Protein AF-A0AAC9VLJ5-F1 (afdb_monomer_lite)

Organism: NCBI:txid138072

Foldseek 3Di:
DPPDPVVLVVLLVVQLVVCVVVVDDLVPRDVVSHDSVVSVVVVVVCVVVCVVVVVVVVVVVVVVVPD

Structure (mmCIF, N/CA/C/O backbone):
data_AF-A0AAC9VLJ5-F1
#
_entry.id   AF-A0AAC9VLJ5-F1
#
loop_
_atom_site.group_PDB
_atom_site.id
_atom_site.type_symbol
_atom_site.label_atom_id
_atom_site.label_alt_id
_atom_site.label_comp_id
_atom_site.label_asym_id
_atom_site.label_entity_id
_atom_site.label_seq_id
_atom_site.pdbx_PDB_ins_code
_atom_site.Cartn_x
_atom_site.Cartn_y
_atom_site.Cartn_z
_atom_site.occupancy
_atom_site.B_iso_or_equiv
_atom_site.auth_seq_id
_atom_site.auth_comp_id
_atom_site.auth_asym_id
_atom_site.auth_atom_id
_atom_site.pdbx_PDB_model_num
ATOM 1 N N . MET A 1 1 ? 27.304 4.770 -5.209 1.00 39.97 1 MET A N 1
ATOM 2 C CA . MET A 1 1 ? 26.143 5.687 -5.134 1.00 39.97 1 MET A CA 1
ATOM 3 C C . MET A 1 1 ? 25.005 5.001 -4.397 1.00 39.97 1 MET A C 1
ATOM 5 O O . MET A 1 1 ? 24.355 4.118 -4.948 1.00 39.97 1 MET A O 1
ATOM 9 N N . GLY A 1 2 ? 24.824 5.331 -3.117 1.00 48.66 2 GLY A N 1
ATOM 10 C CA . GLY A 1 2 ? 23.736 4.786 -2.309 1.00 48.66 2 GLY A CA 1
ATOM 11 C C . GLY A 1 2 ? 22.406 5.322 -2.820 1.00 48.66 2 GLY A C 1
ATOM 12 O O . GLY A 1 2 ? 22.101 6.488 -2.613 1.00 48.66 2 GLY A O 1
ATOM 13 N N . ARG A 1 3 ? 21.635 4.481 -3.519 1.00 58.59 3 ARG A N 1
ATOM 14 C CA . ARG A 1 3 ? 20.260 4.799 -3.919 1.00 58.59 3 ARG A CA 1
ATOM 15 C C . ARG A 1 3 ? 19.464 5.014 -2.635 1.00 58.59 3 ARG A C 1
ATOM 17 O O . ARG A 1 3 ? 19.211 4.042 -1.915 1.00 58.59 3 ARG A O 1
ATOM 24 N N . ASP A 1 4 ? 19.102 6.249 -2.328 1.00 62.34 4 ASP A N 1
ATOM 25 C CA . ASP A 1 4 ? 18.444 6.602 -1.077 1.00 62.34 4 ASP A CA 1
ATOM 26 C C . ASP A 1 4 ? 17.147 5.799 -0.865 1.00 62.34 4 ASP A C 1
ATOM 28 O O . ASP A 1 4 ? 16.403 5.446 -1.785 1.00 62.34 4 ASP A O 1
ATOM 32 N N . SER A 1 5 ? 16.908 5.406 0.380 1.00 63.09 5 SER A N 1
ATOM 33 C CA . SER A 1 5 ? 15.709 4.661 0.762 1.00 63.09 5 SER A CA 1
ATOM 34 C C . SER A 1 5 ? 14.482 5.573 0.743 1.00 63.09 5 SER A C 1
ATOM 36 O O . SER A 1 5 ? 13.390 5.118 0.423 1.00 63.09 5 SER A O 1
ATOM 38 N N . LYS A 1 6 ? 14.654 6.860 1.075 1.00 64.69 6 LYS A N 1
ATOM 39 C CA . LYS A 1 6 ? 13.561 7.830 1.233 1.00 64.69 6 LYS A CA 1
ATOM 40 C C . LYS A 1 6 ? 12.872 8.174 -0.091 1.00 64.69 6 LYS A C 1
ATOM 42 O O . LYS A 1 6 ? 11.645 8.137 -0.131 1.00 64.69 6 LYS A O 1
ATOM 47 N N . GLY A 1 7 ? 13.615 8.419 -1.168 1.00 67.62 7 GLY A N 1
ATOM 48 C CA . GLY A 1 7 ? 13.066 8.733 -2.489 1.00 67.62 7 GLY A CA 1
ATOM 49 C C . GLY A 1 7 ? 12.252 7.574 -3.051 1.00 67.62 7 GLY A C 1
ATOM 50 O O . GLY A 1 7 ? 11.115 7.764 -3.472 1.00 67.62 7 GLY A O 1
ATOM 51 N N . ARG A 1 8 ? 12.739 6.333 -2.912 1.00 70.81 8 ARG A N 1
ATOM 52 C CA . ARG A 1 8 ? 11.946 5.141 -3.273 1.00 70.81 8 ARG A CA 1
ATOM 53 C C . ARG A 1 8 ? 10.670 5.006 -2.446 1.00 70.81 8 ARG A C 1
ATOM 55 O O . ARG A 1 8 ? 9.652 4.556 -2.964 1.00 70.81 8 ARG A O 1
ATOM 62 N N . LEU A 1 9 ? 10.703 5.335 -1.154 1.00 73.81 9 LEU A N 1
ATOM 63 C CA . LEU A 1 9 ? 9.514 5.243 -0.304 1.00 73.81 9 LEU A CA 1
ATOM 64 C C . LEU A 1 9 ? 8.453 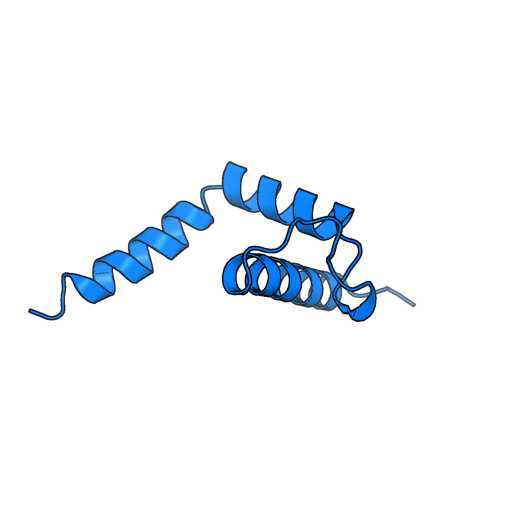6.279 -0.691 1.00 73.81 9 LEU A C 1
ATOM 66 O O . LEU A 1 9 ? 7.274 5.940 -0.607 1.00 73.81 9 LEU A O 1
ATOM 70 N N . PHE A 1 10 ? 8.872 7.476 -1.112 1.00 76.12 10 PHE A N 1
ATOM 71 C CA . PHE A 1 10 ? 7.999 8.547 -1.595 1.00 76.12 10 PHE A CA 1
ATOM 72 C C . PHE A 1 10 ? 7.359 8.192 -2.943 1.00 76.12 10 PHE A C 1
ATOM 74 O O . PHE A 1 10 ? 6.139 8.213 -3.075 1.00 76.12 10 PHE A O 1
ATOM 81 N N . ILE A 1 11 ? 8.178 7.745 -3.895 1.00 79.50 11 ILE A N 1
ATOM 82 C CA . ILE A 1 11 ? 7.764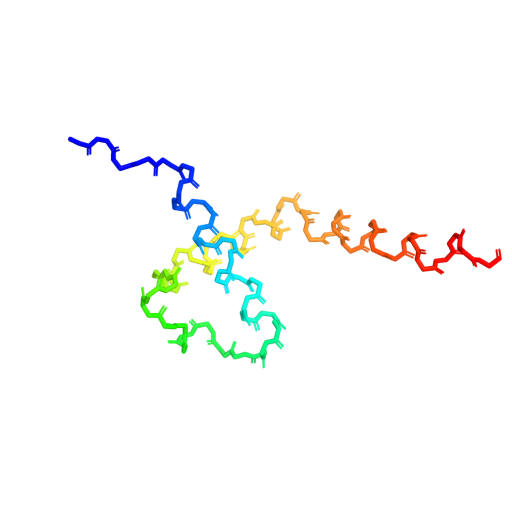 7.297 -5.231 1.00 79.50 11 ILE A CA 1
ATOM 83 C C . ILE A 1 11 ? 6.712 6.170 -5.137 1.00 79.50 11 ILE A C 1
ATOM 85 O O . ILE A 1 11 ? 5.632 6.271 -5.714 1.00 79.50 11 ILE A O 1
ATOM 89 N N . ASN A 1 12 ? 6.962 5.145 -4.309 1.00 81.88 12 ASN A N 1
ATOM 90 C CA . ASN A 1 12 ? 5.998 4.057 -4.098 1.00 81.88 12 ASN A CA 1
ATOM 91 C C . ASN A 1 12 ? 4.703 4.528 -3.413 1.00 81.88 12 ASN A C 1
ATOM 93 O O . ASN A 1 12 ? 3.637 4.001 -3.706 1.00 81.88 12 ASN A O 1
ATOM 97 N N . ALA A 1 13 ? 4.776 5.475 -2.472 1.00 82.75 13 ALA A N 1
ATOM 98 C CA . ALA A 1 13 ? 3.580 5.990 -1.803 1.00 82.75 13 ALA A CA 1
ATOM 99 C C . ALA A 1 13 ? 2.691 6.767 -2.784 1.00 82.75 13 ALA A C 1
ATOM 101 O O . ALA A 1 13 ? 1.484 6.544 -2.816 1.00 82.75 13 ALA A O 1
ATOM 102 N N . ASN A 1 14 ? 3.292 7.606 -3.632 1.00 84.81 14 ASN A N 1
ATOM 103 C CA . ASN A 1 14 ? 2.566 8.340 -4.665 1.00 84.81 14 ASN A CA 1
ATOM 104 C C . ASN A 1 14 ? 1.890 7.390 -5.670 1.00 84.81 14 ASN A C 1
ATOM 106 O O . ASN A 1 14 ? 0.720 7.559 -5.998 1.00 84.81 14 ASN A O 1
ATOM 110 N N . ALA A 1 15 ? 2.585 6.325 -6.079 1.00 87.56 15 ALA A N 1
ATOM 111 C CA . ALA A 1 15 ? 2.025 5.298 -6.953 1.00 87.56 15 ALA A CA 1
ATOM 112 C C . ALA A 1 15 ? 0.814 4.570 -6.341 1.00 87.56 15 ALA A C 1
ATOM 114 O O . ALA A 1 15 ? -0.170 4.319 -7.033 1.00 87.56 15 ALA A O 1
ATOM 115 N N . VAL A 1 16 ? 0.855 4.261 -5.039 1.00 87.75 16 VAL A N 1
ATOM 116 C CA . VAL A 1 16 ? -0.299 3.689 -4.329 1.00 87.75 16 VAL A CA 1
ATOM 117 C C . VAL A 1 16 ? -1.489 4.655 -4.369 1.00 87.75 16 VAL A C 1
ATOM 119 O O . VAL A 1 16 ? -2.595 4.235 -4.699 1.00 87.75 16 VAL A O 1
ATOM 122 N N . PHE A 1 17 ? -1.280 5.945 -4.085 1.00 86.06 17 PHE A N 1
ATOM 123 C CA . PHE A 1 17 ? -2.359 6.939 -4.124 1.00 86.06 17 PHE A CA 1
ATOM 124 C C . PHE A 1 17 ? -2.935 7.147 -5.527 1.00 86.06 17 PHE A C 1
ATOM 126 O O . PHE A 1 17 ? -4.150 7.277 -5.665 1.00 86.06 17 PHE A O 1
ATOM 133 N N . TRP A 1 18 ? -2.098 7.123 -6.565 1.00 87.75 18 TRP A N 1
ATOM 134 C CA . TRP A 1 18 ? -2.549 7.190 -7.956 1.00 87.75 18 TRP A CA 1
ATOM 135 C C . TRP A 1 18 ? -3.497 6.032 -8.296 1.00 87.75 18 TRP A C 1
ATOM 137 O O . TRP A 1 18 ? -4.583 6.258 -8.829 1.00 87.75 18 TRP A O 1
ATOM 147 N N . ILE A 1 19 ? -3.139 4.807 -7.892 1.00 88.75 19 ILE A N 1
ATOM 148 C CA . ILE A 1 19 ? -3.979 3.614 -8.079 1.00 88.75 19 ILE A CA 1
ATOM 149 C C . ILE A 1 19 ? -5.315 3.767 -7.352 1.00 88.75 19 ILE A C 1
ATOM 151 O O . ILE A 1 19 ? -6.358 3.515 -7.947 1.00 88.75 19 ILE A O 1
ATOM 155 N N . PHE A 1 20 ? -5.311 4.236 -6.104 1.00 84.69 20 PHE A N 1
ATOM 156 C CA . PHE A 1 20 ? -6.548 4.491 -5.360 1.00 84.69 20 PHE A CA 1
ATOM 157 C C . PHE A 1 20 ? -7.424 5.571 -5.996 1.00 84.69 20 PHE A C 1
ATOM 159 O O . PHE A 1 20 ? -8.647 5.460 -5.979 1.00 84.69 20 PHE A O 1
ATOM 166 N N . ARG A 1 21 ? -6.812 6.613 -6.565 1.00 84.12 21 ARG A N 1
ATOM 167 C CA . ARG A 1 21 ? -7.531 7.741 -7.160 1.00 84.12 21 ARG A CA 1
ATOM 168 C C . ARG A 1 21 ? -8.214 7.388 -8.478 1.00 84.12 21 ARG A C 1
ATOM 170 O O . ARG A 1 21 ? -9.248 7.986 -8.787 1.00 84.12 21 ARG A O 1
ATOM 177 N N . ILE A 1 22 ? -7.608 6.491 -9.252 1.00 88.94 22 ILE A N 1
ATOM 178 C CA . ILE A 1 22 ? -8.068 6.101 -10.592 1.00 88.94 22 ILE A CA 1
ATOM 179 C C . ILE A 1 22 ? -8.839 4.776 -10.563 1.00 88.94 22 ILE A C 1
ATOM 181 O O . ILE A 1 22 ? -9.686 4.546 -11.419 1.00 88.94 22 ILE A O 1
ATOM 185 N N . GLY A 1 23 ? -8.580 3.909 -9.581 1.00 86.06 23 GLY A N 1
ATOM 186 C CA . GLY A 1 23 ? -9.137 2.556 -9.529 1.00 86.06 23 GLY A CA 1
ATOM 187 C C . GLY A 1 23 ? -8.506 1.602 -10.550 1.00 86.06 23 GLY A C 1
ATOM 188 O O . GLY A 1 23 ? -9.102 0.583 -10.888 1.00 86.06 23 GLY A O 1
ATOM 189 N N . ALA A 1 24 ? -7.319 1.933 -11.063 1.00 85.94 24 ALA A N 1
ATOM 190 C CA . ALA A 1 24 ? -6.617 1.124 -12.054 1.00 85.94 24 ALA A CA 1
ATOM 191 C C . ALA A 1 24 ? -6.063 -0.175 -11.435 1.00 85.94 24 ALA A C 1
ATOM 193 O O . ALA A 1 24 ? -5.680 -0.196 -10.261 1.00 85.94 24 ALA A O 1
ATOM 194 N N . PRO A 1 25 ? -5.958 -1.273 -12.201 1.00 86.69 25 PRO A N 1
ATOM 195 C CA . PRO A 1 25 ? -5.284 -2.469 -11.722 1.00 86.69 25 PRO A CA 1
ATOM 196 C C . PRO A 1 25 ? -3.786 -2.191 -11.524 1.00 86.69 25 PRO A C 1
ATOM 198 O O . PRO A 1 25 ? -3.157 -1.470 -12.292 1.00 86.69 25 PRO A O 1
ATOM 201 N N . TRP A 1 26 ? -3.175 -2.825 -10.519 1.00 86.38 26 TRP A N 1
ATOM 202 C CA . TRP A 1 26 ? -1.762 -2.607 -10.166 1.00 86.38 26 TRP A CA 1
ATOM 203 C C . TRP A 1 26 ? -0.786 -2.787 -11.335 1.00 86.38 26 TRP A C 1
ATOM 205 O O . TRP A 1 26 ? 0.266 -2.160 -11.356 1.00 86.38 26 TRP A O 1
ATOM 215 N N . ARG A 1 27 ? -1.126 -3.651 -12.297 1.00 85.56 27 ARG A N 1
ATOM 216 C CA . ARG A 1 27 ? -0.292 -3.958 -13.467 1.00 85.56 27 ARG A CA 1
ATOM 217 C C . ARG A 1 27 ? -0.219 -2.826 -14.489 1.00 85.56 27 ARG A C 1
ATOM 219 O O . ARG A 1 27 ? 0.743 -2.805 -15.247 1.00 85.56 27 ARG A O 1
ATOM 226 N N . ASP A 1 28 ? -1.170 -1.900 -14.456 1.00 88.12 28 ASP A N 1
ATOM 227 C CA . ASP A 1 28 ? -1.229 -0.761 -15.377 1.00 88.12 28 ASP A CA 1
ATOM 228 C C . ASP A 1 28 ? -0.481 0.460 -14.830 1.00 88.12 28 ASP A C 1
ATOM 230 O O . ASP A 1 28 ? -0.538 1.545 -15.405 1.00 88.12 28 ASP A O 1
ATOM 234 N N . LEU A 1 29 ? 0.228 0.307 -13.706 1.00 84.75 29 LEU A N 1
ATOM 235 C CA . LEU A 1 29 ? 1.025 1.384 -13.142 1.00 84.75 29 LEU A CA 1
ATOM 236 C C . LEU A 1 29 ? 2.149 1.778 -14.122 1.00 84.75 29 LEU A C 1
ATOM 238 O O . LEU A 1 29 ? 2.976 0.924 -14.466 1.00 84.75 29 LEU A O 1
ATOM 242 N N . PRO A 1 30 ? 2.240 3.062 -14.519 1.00 81.62 30 PRO A N 1
ATOM 243 C CA . PRO A 1 30 ? 3.321 3.533 -15.371 1.00 81.62 30 PRO A CA 1
ATOM 244 C C . PRO A 1 30 ? 4.692 3.297 -14.715 1.00 81.62 30 PRO A C 1
ATOM 246 O O . PRO A 1 30 ? 4.859 3.584 -13.523 1.00 81.62 30 PRO A O 1
ATOM 249 N N . PRO A 1 31 ? 5.704 2.831 -15.469 1.00 76.88 31 PRO A N 1
ATOM 250 C CA . PRO A 1 31 ? 7.042 2.578 -14.931 1.00 76.88 31 PRO A CA 1
ATOM 251 C C . PRO A 1 31 ? 7.729 3.846 -14.397 1.00 76.88 31 PRO A C 1
ATOM 253 O O . PRO A 1 31 ? 8.589 3.740 -13.522 1.00 76.88 31 PRO A O 1
ATOM 256 N N . ASP A 1 32 ? 7.297 5.032 -14.841 1.00 80.25 32 ASP A N 1
ATOM 257 C CA . ASP A 1 32 ? 7.745 6.334 -14.326 1.00 80.25 32 ASP A CA 1
ATOM 258 C C . ASP A 1 32 ? 7.384 6.553 -12.851 1.00 80.25 32 ASP A C 1
ATOM 260 O O . ASP A 1 32 ? 8.024 7.339 -12.150 1.00 80.25 32 ASP A O 1
ATOM 264 N N . HIS A 1 33 ? 6.350 5.868 -12.354 1.00 69.81 33 HIS A N 1
ATOM 265 C CA . HIS A 1 33 ? 5.893 6.002 -10.976 1.00 69.81 33 HIS A CA 1
ATOM 266 C C . HIS A 1 33 ? 6.519 4.995 -10.029 1.00 69.81 33 HIS A C 1
ATOM 268 O O . HIS A 1 33 ? 6.656 5.323 -8.861 1.00 69.81 33 HIS A O 1
ATOM 274 N N . SER A 1 34 ? 6.807 3.764 -10.450 1.00 75.12 34 SER A N 1
ATOM 275 C CA . SER A 1 34 ? 7.564 2.724 -9.720 1.00 75.12 34 SER A CA 1
ATOM 276 C C . SER A 1 34 ? 7.303 1.351 -10.336 1.00 75.12 34 SER A C 1
ATOM 278 O O . SER A 1 34 ? 6.326 1.141 -11.046 1.00 75.12 34 SER A O 1
ATOM 280 N N . ASP A 1 35 ? 8.146 0.370 -9.999 1.00 85.25 35 ASP A N 1
ATOM 281 C CA . ASP A 1 35 ? 7.825 -1.040 -10.236 1.00 85.25 35 ASP A CA 1
ATOM 282 C C . ASP A 1 35 ? 6.572 -1.437 -9.438 1.00 85.25 35 ASP A C 1
ATOM 284 O O . ASP A 1 35 ? 6.605 -1.490 -8.200 1.00 85.25 35 ASP A O 1
ATOM 288 N N . TRP A 1 36 ? 5.492 -1.772 -10.153 1.00 85.62 36 TRP A N 1
ATOM 289 C CA . TRP A 1 36 ? 4.204 -2.173 -9.586 1.00 85.62 36 TRP A CA 1
ATOM 290 C C . TRP A 1 36 ? 4.322 -3.264 -8.519 1.00 85.62 36 TRP A C 1
ATOM 292 O O . TRP A 1 36 ? 3.545 -3.282 -7.562 1.00 85.62 36 TRP A O 1
ATOM 302 N N . LYS A 1 37 ? 5.318 -4.157 -8.621 1.00 86.69 37 LYS A N 1
ATOM 303 C CA . LYS A 1 37 ? 5.549 -5.215 -7.626 1.00 86.69 37 LYS A CA 1
ATOM 304 C C . LYS A 1 37 ? 5.960 -4.631 -6.281 1.00 86.69 37 LYS A C 1
ATOM 306 O O . LYS A 1 37 ? 5.506 -5.103 -5.239 1.00 86.69 37 LYS A O 1
ATOM 311 N N . ASN A 1 38 ? 6.823 -3.618 -6.282 1.00 85.38 38 ASN A N 1
ATOM 312 C CA . ASN A 1 38 ? 7.276 -2.961 -5.057 1.00 85.38 38 ASN A CA 1
ATOM 313 C C . ASN A 1 38 ? 6.162 -2.114 -4.441 1.00 85.38 38 ASN A C 1
ATOM 315 O O . ASN A 1 38 ? 5.984 -2.145 -3.221 1.00 85.38 38 ASN A O 1
ATOM 319 N N . THR A 1 39 ? 5.374 -1.446 -5.277 1.00 87.19 39 THR A N 1
ATOM 320 C CA . THR A 1 39 ? 4.196 -0.666 -4.881 1.00 87.19 39 THR A CA 1
ATOM 321 C C . THR A 1 39 ? 3.139 -1.557 -4.238 1.00 87.19 39 THR A C 1
ATOM 323 O O . THR A 1 39 ? 2.708 -1.290 -3.116 1.00 87.19 39 THR A O 1
ATOM 326 N N . HIS A 1 40 ? 2.815 -2.689 -4.865 1.00 87.88 40 HIS A N 1
ATOM 327 C CA . HIS A 1 40 ? 1.880 -3.667 -4.316 1.00 87.88 40 HIS A CA 1
AT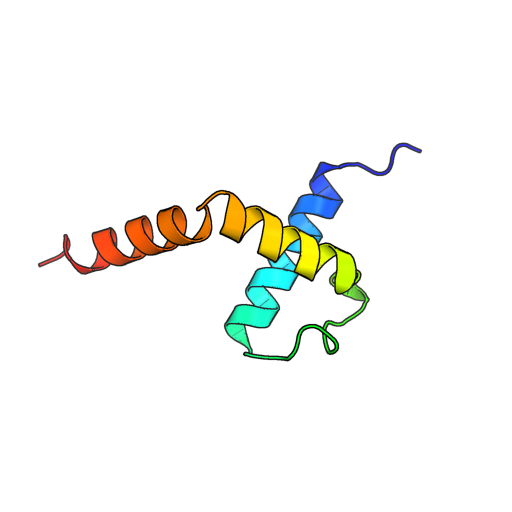OM 328 C C . HIS A 1 40 ? 2.388 -4.276 -2.999 1.00 87.88 40 HIS A C 1
ATOM 330 O O . HIS A 1 40 ? 1.663 -4.317 -2.007 1.00 87.88 40 HIS A O 1
ATOM 336 N N . ARG A 1 41 ? 3.668 -4.672 -2.915 1.00 88.94 41 ARG A N 1
ATOM 337 C CA . ARG A 1 41 ? 4.250 -5.148 -1.644 1.00 88.94 41 ARG A CA 1
ATOM 338 C C . ARG A 1 41 ? 4.183 -4.086 -0.549 1.00 88.94 41 ARG A C 1
ATOM 340 O O . ARG A 1 41 ? 3.944 -4.419 0.610 1.00 88.94 41 ARG A O 1
ATOM 347 N N . ARG A 1 42 ? 4.411 -2.812 -0.882 1.00 86.12 42 ARG A N 1
ATOM 348 C CA . ARG A 1 42 ? 4.303 -1.702 0.074 1.00 86.12 42 ARG A CA 1
ATOM 349 C C . ARG A 1 42 ? 2.869 -1.550 0.565 1.00 86.12 42 ARG A C 1
ATOM 351 O O . ARG A 1 42 ? 2.676 -1.441 1.773 1.00 86.12 42 ARG A O 1
ATOM 358 N N . PHE A 1 43 ? 1.903 -1.605 -0.347 1.00 87.38 43 PHE A N 1
ATOM 359 C CA . PHE A 1 43 ? 0.484 -1.590 -0.024 1.00 87.38 43 PHE A CA 1
ATOM 360 C C . PHE A 1 43 ? 0.123 -2.706 0.966 1.00 87.38 43 PHE A C 1
ATOM 362 O O . PHE A 1 43 ? -0.437 -2.416 2.025 1.00 87.38 43 PHE A O 1
ATOM 369 N N . CYS A 1 44 ? 0.529 -3.952 0.691 1.00 90.00 44 CYS A N 1
ATOM 370 C CA . CYS A 1 44 ? 0.306 -5.073 1.607 1.00 90.00 44 CYS A CA 1
ATOM 371 C C . CYS A 1 44 ? 0.944 -4.820 2.979 1.00 90.00 44 CYS A C 1
ATOM 373 O O . CYS A 1 44 ? 0.266 -4.945 3.990 1.00 90.00 44 CYS A O 1
ATOM 375 N N . ARG A 1 45 ? 2.198 -4.349 3.030 1.00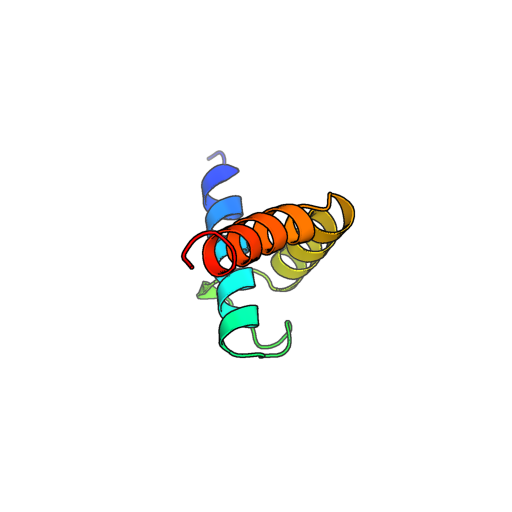 90.19 45 ARG A N 1
ATOM 376 C CA . ARG A 1 45 ? 2.873 -4.027 4.302 1.00 90.19 45 ARG A CA 1
ATOM 377 C C . ARG A 1 45 ? 2.168 -2.931 5.098 1.00 90.19 45 ARG A C 1
ATOM 379 O O . ARG A 1 45 ? 2.260 -2.928 6.319 1.00 90.19 45 ARG A O 1
ATOM 386 N N . TRP A 1 46 ? 1.533 -1.967 4.438 1.00 89.81 46 TRP A N 1
ATOM 387 C CA . TRP A 1 46 ? 0.756 -0.923 5.110 1.00 89.81 46 TRP A CA 1
ATOM 388 C C . TRP A 1 46 ? -0.574 -1.443 5.642 1.00 89.81 46 TRP A C 1
ATOM 390 O O . TRP A 1 46 ? -0.942 -1.111 6.767 1.00 89.81 46 TRP A O 1
ATOM 400 N N . LYS A 1 47 ? -1.240 -2.309 4.878 1.00 89.75 47 LYS A N 1
ATOM 401 C CA . LYS A 1 47 ? -2.431 -3.041 5.315 1.00 89.75 47 LYS A CA 1
ATOM 402 C C . LYS A 1 47 ? -2.134 -3.911 6.532 1.00 89.75 47 LYS A C 1
ATOM 404 O O . LYS A 1 47 ? -2.819 -3.775 7.536 1.00 89.75 47 LYS A O 1
ATOM 409 N N . ASP A 1 48 ? -1.076 -4.714 6.484 1.00 92.12 48 ASP A N 1
ATOM 410 C CA . ASP A 1 48 ? -0.702 -5.612 7.585 1.00 92.12 48 ASP A CA 1
ATOM 411 C C . ASP A 1 48 ? -0.295 -4.838 8.852 1.00 92.12 48 ASP A C 1
ATOM 413 O O . ASP A 1 48 ? -0.466 -5.321 9.964 1.00 92.12 48 ASP A O 1
ATOM 417 N N . LYS A 1 49 ? 0.213 -3.609 8.695 1.00 91.69 49 LYS A N 1
ATOM 418 C CA . LYS A 1 49 ? 0.525 -2.700 9.808 1.00 91.69 49 LYS A CA 1
ATOM 419 C C . LYS A 1 49 ? -0.673 -1.892 10.317 1.00 91.69 49 LYS A C 1
ATOM 421 O O . LYS A 1 49 ? -0.488 -1.078 11.215 1.00 91.69 49 LYS A O 1
ATOM 426 N N . GLY A 1 50 ? -1.860 -2.035 9.726 1.00 89.12 50 GLY A N 1
ATOM 427 C CA . GLY A 1 50 ? -3.037 -1.243 10.096 1.00 89.12 50 GLY A CA 1
ATOM 428 C C . GLY A 1 50 ? -2.938 0.248 9.746 1.00 89.12 50 GLY A C 1
ATOM 429 O O . GLY A 1 50 ? -3.751 1.041 10.208 1.00 89.12 50 GLY A O 1
ATOM 430 N N . ILE A 1 51 ? -1.980 0.653 8.905 1.00 88.19 51 ILE A N 1
ATOM 431 C CA . ILE A 1 51 ? -1.772 2.066 8.540 1.00 88.19 51 ILE A CA 1
ATOM 432 C C . ILE A 1 51 ? -2.999 2.622 7.810 1.00 88.19 51 ILE A C 1
ATOM 434 O O . ILE A 1 51 ? -3.391 3.759 8.048 1.00 88.19 51 ILE A O 1
ATOM 438 N N . TRP A 1 52 ? -3.642 1.808 6.969 1.00 84.94 52 TRP A N 1
ATOM 439 C CA . TRP A 1 52 ? -4.874 2.209 6.285 1.00 84.94 52 TRP A CA 1
ATOM 440 C C . TRP A 1 52 ? -6.014 2.504 7.250 1.00 84.94 52 TRP A C 1
ATOM 442 O O . TRP A 1 52 ? -6.747 3.458 7.029 1.00 84.94 52 TRP A O 1
ATOM 452 N N . ILE A 1 53 ? -6.125 1.730 8.331 1.00 85.88 53 ILE A N 1
ATOM 453 C CA . ILE A 1 53 ? -7.135 1.967 9.363 1.00 85.88 53 ILE A CA 1
ATOM 454 C C . ILE A 1 53 ? -6.846 3.298 10.056 1.00 85.88 53 ILE A C 1
ATOM 456 O O . ILE A 1 53 ? -7.757 4.094 10.197 1.00 85.88 53 ILE A O 1
ATOM 460 N N . SER A 1 54 ? -5.588 3.595 10.399 1.00 86.12 54 SER A N 1
ATOM 461 C CA . SER A 1 54 ? -5.224 4.889 10.999 1.00 86.12 54 SER A CA 1
ATOM 462 C C . SER A 1 54 ? -5.576 6.074 10.095 1.00 86.12 54 SER A C 1
ATOM 464 O O . SER A 1 54 ? -6.182 7.033 10.558 1.00 86.12 54 SER A O 1
ATOM 466 N N . ILE A 1 55 ? -5.237 5.992 8.803 1.00 84.06 55 ILE A N 1
ATOM 467 C CA . ILE A 1 55 ? -5.527 7.056 7.828 1.00 84.06 55 ILE A CA 1
ATO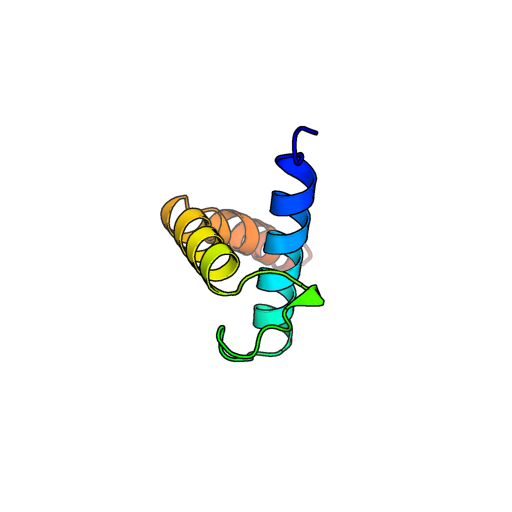M 468 C C . ILE A 1 55 ? -7.039 7.243 7.666 1.00 84.06 55 ILE A C 1
ATOM 470 O O . ILE A 1 55 ? -7.526 8.370 7.684 1.00 84.06 55 ILE A O 1
ATOM 474 N N . LEU A 1 56 ? -7.789 6.147 7.511 1.00 83.75 56 LEU A N 1
ATOM 475 C CA . LEU A 1 56 ? -9.243 6.204 7.370 1.00 83.75 56 LEU A CA 1
ATOM 476 C C . LEU A 1 56 ? -9.903 6.739 8.641 1.00 83.75 56 LEU A C 1
ATOM 478 O O . LEU A 1 56 ? -10.746 7.621 8.538 1.00 83.75 56 LEU A O 1
ATOM 482 N N . SER A 1 57 ? -9.478 6.280 9.821 1.00 83.69 57 SER A N 1
ATOM 483 C CA . SER A 1 57 ? -9.991 6.755 11.107 1.00 83.69 57 SER A CA 1
ATOM 484 C C . SER A 1 57 ? -9.808 8.263 11.276 1.00 83.69 57 SER A C 1
ATOM 486 O O . SER A 1 57 ? -10.753 8.943 11.670 1.00 83.69 57 SER A O 1
ATOM 488 N N . GLU A 1 58 ? -8.638 8.811 10.931 1.00 84.62 58 GLU A N 1
ATOM 489 C CA . GLU A 1 58 ? -8.387 10.259 10.984 1.00 84.62 58 GLU A CA 1
ATOM 490 C C . GLU A 1 58 ? -9.266 11.048 10.005 1.00 84.62 58 GLU A C 1
ATOM 492 O O . GLU A 1 58 ? -9.788 12.107 10.358 1.00 84.62 58 GLU A O 1
ATOM 497 N N . LEU A 1 59 ? -9.472 10.530 8.790 1.00 78.81 59 LEU A N 1
ATOM 498 C CA . LEU A 1 59 ? -10.339 11.165 7.796 1.00 78.81 59 LEU A CA 1
ATOM 499 C C . LEU A 1 59 ? -11.812 11.133 8.226 1.00 78.81 59 LEU A C 1
ATOM 501 O O . LEU A 1 59 ? -12.484 12.159 8.153 1.00 78.81 59 LEU A O 1
ATOM 505 N N . THR A 1 60 ? -12.295 10.003 8.751 1.00 75.19 60 THR A N 1
ATOM 506 C CA . THR A 1 60 ? -13.679 9.866 9.234 1.00 75.19 60 THR A CA 1
ATOM 507 C C . THR A 1 60 ? -13.947 10.671 10.505 1.00 75.19 60 THR A C 1
ATOM 509 O O . THR A 1 60 ? -15.024 11.242 10.656 1.00 75.19 60 THR A O 1
ATOM 512 N N . PHE A 1 61 ? -12.968 10.781 11.412 1.00 67.44 61 PHE A N 1
ATOM 513 C CA . PHE A 1 61 ? -13.101 11.599 12.621 1.00 67.44 61 PHE A CA 1
ATOM 514 C C . PHE A 1 61 ? -13.306 13.078 12.270 1.00 67.44 61 PHE A C 1
ATOM 516 O O . PHE A 1 61 ? -14.077 13.780 12.925 1.00 67.44 61 PHE A O 1
ATOM 523 N N . LYS A 1 62 ? -12.665 13.541 11.193 1.00 58.47 62 LYS A N 1
ATOM 524 C CA . LYS A 1 62 ? -12.775 14.923 10.726 1.00 58.47 62 LYS A CA 1
ATOM 525 C C . LYS A 1 62 ? -14.132 15.249 10.089 1.00 58.47 62 LYS A C 1
ATOM 527 O O . LYS A 1 62 ? -14.537 16.404 10.142 1.00 58.47 62 LYS A O 1
ATOM 532 N N . GLU A 1 63 ? -14.841 14.264 9.534 1.00 58.44 63 GLU A N 1
ATOM 533 C CA . GLU A 1 63 ? -16.208 14.452 9.018 1.00 58.44 63 GLU A CA 1
ATOM 534 C C . GLU A 1 63 ? -17.265 14.493 10.131 1.00 58.44 63 GLU A C 1
ATOM 536 O O . GLU A 1 63 ? -18.237 15.234 10.016 1.00 58.44 63 GLU A O 1
ATOM 541 N N . ILE A 1 64 ? -17.077 13.746 11.224 1.00 60.97 64 ILE A N 1
ATOM 542 C CA . ILE A 1 64 ? -18.083 13.628 12.297 1.00 60.97 64 ILE A CA 1
ATOM 543 C C . ILE A 1 64 ? -17.928 14.728 13.365 1.00 60.97 64 ILE A C 1
ATOM 545 O O . ILE A 1 64 ? -18.908 15.125 13.984 1.00 60.97 64 ILE A O 1
ATOM 549 N N . GLY A 1 65 ? -16.721 15.267 13.570 1.00 56.34 65 GLY A N 1
ATOM 550 C CA . GLY A 1 65 ? -16.448 16.322 14.559 1.00 56.34 65 GLY A CA 1
ATOM 551 C C .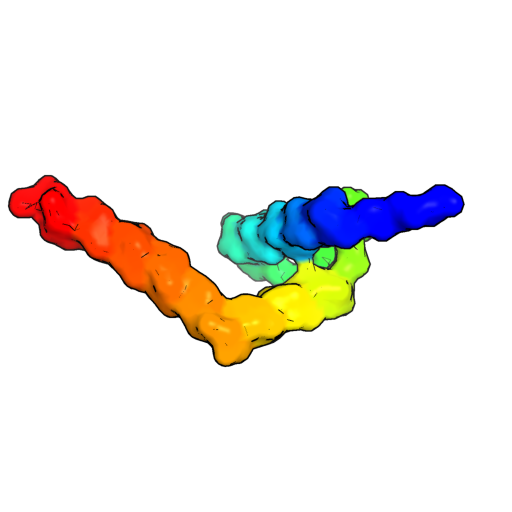 GLY A 1 65 ? -16.707 17.766 14.099 1.00 56.34 65 GLY A C 1
ATOM 552 O O . GLY A 1 65 ? -16.270 18.689 14.782 1.00 56.34 65 GLY A O 1
ATOM 553 N N . SER A 1 66 ? -17.344 17.974 12.941 1.00 48.72 66 SER A N 1
ATOM 554 C CA . SER A 1 66 ? -17.631 19.304 12.369 1.00 48.72 66 SER A CA 1
ATOM 555 C C . SER A 1 66 ? -19.133 19.635 12.290 1.00 48.72 66 SER A C 1
ATOM 557 O O . SER A 1 66 ? -19.513 20.519 11.516 1.00 48.72 66 SER A O 1
ATOM 559 N N . VAL A 1 67 ? -19.977 18.944 13.064 1.00 50.62 67 VAL A N 1
ATOM 560 C CA . VAL A 1 67 ? -21.403 19.280 13.241 1.00 50.62 67 VAL A CA 1
ATOM 561 C C . VAL A 1 67 ? -21.694 19.799 14.640 1.00 50.62 67 VAL A C 1
ATOM 563 O O . VAL A 1 67 ? -21.078 19.285 15.600 1.00 50.62 67 VAL A O 1
#

Radius of gyration: 14.33 Å; chains: 1; bounding box: 48×25×30 Å

InterPro domains:
  IPR025161 Insertion element IS402-like domain [PF13340] (13-55)
  IPR052909 Transposase_6_like [PTHR46637] (13-60)

Secondary structure (DSSP, 8-state):
----HHHHHHHHHHHHHHHHHHT--GGG--TTT--HHHHHHHHHHHHHTTHHHHHHHHHHHHHHTT-

pLDDT: mean 78.91, std 12.36, range [39.97, 92.12]

Sequence (67 aa):
MGRDSKGRLFINANAVFWIFRIGAPWRDLPPDHSDWKNTHRRFCRWKDKGIWISILSELTFKEIGSV